Protein AF-A0A523W545-F1 (afdb_monomer_lite)

Radius of gyration: 13.01 Å; chains: 1; bounding box: 32×28×34 Å

pLDDT: mean 84.78, std 10.21, range [50.16, 94.62]

Secondary structure (DSSP, 8-state):
-TTS---------SS-----HHHHHHHHT-TT----GGG--EEEEEESS--S--HHHHHHHHHHHHTT--SEEEEEETTTTEEEE---

Sequence (88 aa):
MKDGTPFRYTSFDENRIWLNVEEMERGLRTPDRKYSISDIAIIIHNHLIEDKCSDDDRRQLKDLKKHGFKGLFLIYCKRTNKTYHVQD

Structure (mmCIF, N/CA/C/O backbone):
data_AF-A0A523W545-F1
#
_entry.id   AF-A0A523W545-F1
#
loop_
_atom_site.group_PDB
_atom_site.id
_atom_site.type_symbol
_atom_site.label_atom_id
_atom_site.label_alt_id
_atom_site.label_comp_id
_atom_site.label_asym_id
_atom_site.label_entity_id
_atom_site.label_seq_id
_atom_site.pdbx_PDB_ins_code
_atom_site.Cartn_x
_atom_site.Cartn_y
_atom_site.Cartn_z
_atom_site.occupancy
_atom_site.B_iso_or_equiv
_atom_site.auth_seq_id
_atom_site.auth_comp_id
_atom_site.auth_asym_id
_atom_site.auth_atom_id
_atom_site.pdbx_PDB_model_num
ATOM 1 N N . MET A 1 1 ? -9.751 5.840 0.772 1.00 87.81 1 MET A N 1
ATOM 2 C CA . MET A 1 1 ? -10.360 5.262 1.991 1.00 87.81 1 MET A CA 1
ATOM 3 C C . MET A 1 1 ? -11.641 4.516 1.608 1.00 87.81 1 MET A C 1
ATOM 5 O O . MET A 1 1 ? -12.063 4.645 0.462 1.00 87.81 1 MET A O 1
ATOM 9 N N . LYS A 1 2 ? -12.230 3.697 2.494 1.00 85.38 2 LYS A N 1
ATOM 10 C CA . LYS A 1 2 ? -13.478 2.941 2.220 1.00 85.38 2 LYS A CA 1
ATOM 11 C C . LYS A 1 2 ? -14.689 3.829 1.913 1.00 85.38 2 LYS A C 1
ATOM 13 O O . LYS A 1 2 ? -15.584 3.402 1.199 1.00 85.38 2 LYS A O 1
ATOM 18 N N . ASP A 1 3 ? -14.688 5.053 2.423 1.00 85.94 3 ASP A N 1
ATOM 19 C CA . ASP A 1 3 ? -15.690 6.094 2.167 1.00 85.94 3 ASP A CA 1
ATOM 20 C C . ASP A 1 3 ? -15.423 6.892 0.872 1.00 85.94 3 ASP A C 1
ATOM 22 O O . ASP A 1 3 ? -16.100 7.877 0.598 1.00 85.94 3 ASP A O 1
ATOM 26 N N . GLY A 1 4 ? -14.414 6.506 0.084 1.00 81.81 4 GLY A N 1
ATOM 27 C CA . GLY A 1 4 ? -14.005 7.221 -1.127 1.00 81.81 4 GLY A CA 1
ATOM 28 C C . GLY A 1 4 ? -13.100 8.433 -0.881 1.00 81.81 4 GLY A C 1
ATOM 29 O O . GLY A 1 4 ? -12.526 8.953 -1.838 1.00 81.81 4 GLY A O 1
ATOM 30 N N . THR A 1 5 ? -12.878 8.848 0.371 1.00 86.88 5 THR A N 1
ATOM 31 C CA . THR A 1 5 ? -12.020 9.997 0.685 1.00 86.88 5 THR A CA 1
ATOM 32 C C . THR A 1 5 ? -10.564 9.690 0.310 1.00 86.88 5 THR A C 1
ATOM 34 O O . THR A 1 5 ? -10.033 8.637 0.694 1.00 86.88 5 THR A O 1
ATOM 37 N N . PRO A 1 6 ? -9.871 10.567 -0.438 1.00 82.50 6 PRO A N 1
ATOM 38 C CA . PRO A 1 6 ? -8.446 10.413 -0.685 1.00 82.50 6 PRO A CA 1
ATOM 39 C C . PRO A 1 6 ? -7.645 10.829 0.554 1.00 82.50 6 PRO A C 1
ATOM 41 O O . PRO A 1 6 ? -7.777 11.941 1.063 1.00 82.50 6 PRO A O 1
ATOM 44 N N . PHE A 1 7 ? -6.760 9.945 1.008 1.00 80.12 7 PHE A N 1
ATOM 45 C CA . PHE A 1 7 ? -5.756 10.254 2.020 1.00 80.12 7 PHE A CA 1
ATOM 46 C C . PHE A 1 7 ? -4.392 10.306 1.336 1.00 80.12 7 PHE A C 1
ATOM 48 O O . PHE A 1 7 ? -3.961 9.321 0.739 1.00 80.12 7 PHE A O 1
ATOM 55 N N . ARG A 1 8 ? -3.742 11.472 1.365 1.00 74.31 8 ARG A N 1
ATOM 56 C CA . ARG A 1 8 ? -2.386 11.648 0.837 1.00 74.31 8 ARG A CA 1
ATOM 57 C C . ARG A 1 8 ? -1.418 11.650 2.008 1.00 74.31 8 ARG A C 1
ATOM 59 O O . ARG A 1 8 ? -1.541 12.491 2.892 1.00 74.31 8 ARG A O 1
ATOM 66 N N . TYR A 1 9 ? -0.474 10.724 1.978 1.00 72.75 9 TYR A N 1
ATOM 67 C CA . TYR A 1 9 ? 0.644 10.653 2.904 1.00 72.75 9 TYR A CA 1
ATOM 68 C C . TYR A 1 9 ? 1.922 10.501 2.086 1.00 72.75 9 TYR A C 1
ATOM 70 O O . TYR A 1 9 ? 1.964 9.721 1.134 1.00 72.75 9 TYR A O 1
ATOM 78 N N . THR A 1 10 ? 2.934 11.273 2.456 1.00 64.94 10 THR A N 1
ATOM 79 C CA . THR A 1 10 ? 4.270 11.237 1.866 1.00 64.94 10 THR A CA 1
ATOM 80 C C . THR A 1 10 ? 5.219 10.954 3.021 1.00 64.94 10 THR A C 1
ATOM 82 O O . THR A 1 10 ? 5.198 11.708 3.994 1.00 64.94 10 THR A O 1
ATOM 85 N N . SER A 1 11 ? 6.003 9.874 2.958 1.00 64.75 11 SER A N 1
ATOM 86 C CA . SER A 1 11 ? 7.071 9.668 3.939 1.00 64.75 11 SER A CA 1
ATOM 87 C C . SER A 1 11 ? 8.233 10.616 3.635 1.00 64.75 11 SER A C 1
ATOM 89 O O . SER A 1 11 ? 8.463 10.984 2.483 1.00 64.75 11 SER A O 1
ATOM 91 N N . PHE A 1 12 ? 8.959 11.022 4.675 1.00 57.59 12 PHE A N 1
ATOM 92 C CA . PHE A 1 12 ? 10.180 11.828 4.550 1.00 57.59 12 PHE A CA 1
ATOM 93 C C . PHE A 1 12 ? 11.437 10.962 4.359 1.00 57.59 12 PHE A C 1
ATOM 95 O O . PHE A 1 12 ? 12.552 11.451 4.512 1.00 57.59 12 PHE A O 1
ATOM 102 N N . ASP A 1 13 ? 11.276 9.670 4.061 1.00 57.50 13 ASP A N 1
ATOM 103 C CA . ASP A 1 13 ? 12.407 8.775 3.829 1.00 57.50 13 ASP A CA 1
ATOM 104 C C . ASP A 1 13 ? 12.953 9.011 2.413 1.00 57.50 13 ASP A C 1
ATOM 106 O O . ASP A 1 13 ? 12.451 8.491 1.418 1.00 57.50 13 ASP A O 1
ATOM 110 N N . GLU A 1 14 ? 13.964 9.875 2.321 1.00 50.16 14 GLU A N 1
ATOM 111 C CA . GLU A 1 14 ? 14.625 10.229 1.060 1.00 50.16 14 GLU A CA 1
ATOM 112 C C . GLU A 1 14 ? 15.459 9.071 0.481 1.00 50.16 14 GLU A C 1
ATOM 114 O O . GLU A 1 14 ? 15.787 9.083 -0.706 1.00 50.16 14 GLU A O 1
ATOM 119 N N . ASN A 1 15 ? 15.793 8.058 1.294 1.00 50.41 15 ASN A N 1
ATOM 120 C CA . ASN A 1 15 ? 16.706 6.975 0.914 1.00 50.41 15 ASN A CA 1
ATOM 121 C C . ASN A 1 15 ? 15.984 5.680 0.528 1.00 50.41 15 ASN A C 1
ATOM 123 O O . ASN A 1 15 ? 16.557 4.841 -0.174 1.00 50.41 15 ASN A O 1
ATOM 127 N N . ARG A 1 16 ? 14.739 5.491 0.976 1.00 58.12 16 ARG A N 1
ATOM 128 C CA . ARG A 1 16 ? 13.885 4.363 0.594 1.00 58.12 16 ARG A CA 1
ATOM 129 C C . ARG A 1 16 ? 12.461 4.854 0.415 1.00 58.12 16 ARG A C 1
ATOM 131 O O . ARG A 1 16 ? 11.931 5.538 1.279 1.00 58.12 16 ARG A O 1
ATOM 138 N N . ILE A 1 17 ? 11.787 4.409 -0.647 1.00 65.12 17 ILE A N 1
ATOM 139 C CA . ILE A 1 17 ? 10.330 4.568 -0.772 1.00 65.12 17 ILE A CA 1
ATOM 140 C C . ILE A 1 17 ? 9.655 3.559 0.178 1.00 65.12 17 ILE A C 1
ATOM 142 O O . ILE A 1 17 ? 8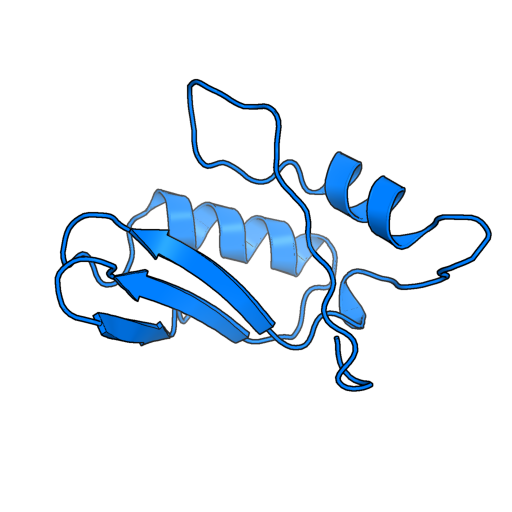.906 2.677 -0.225 1.00 65.12 17 ILE A O 1
ATOM 146 N N . TRP A 1 18 ? 9.983 3.625 1.465 1.00 74.50 18 TRP A N 1
ATOM 147 C CA . TRP A 1 18 ? 9.377 2.814 2.502 1.00 74.50 18 TRP A CA 1
ATOM 148 C C . TRP A 1 18 ? 8.383 3.677 3.269 1.00 74.50 18 TRP A C 1
ATOM 150 O O . TRP A 1 18 ? 8.664 4.805 3.674 1.00 74.50 18 TRP A O 1
ATOM 160 N N . LEU A 1 19 ? 7.181 3.149 3.439 1.00 79.88 19 LEU A N 1
ATOM 161 C CA . LEU A 1 19 ? 6.152 3.760 4.244 1.00 79.88 19 LEU A CA 1
ATOM 162 C C . LEU A 1 19 ? 6.380 3.344 5.695 1.00 79.88 19 LEU A C 1
ATOM 164 O O . LEU A 1 19 ? 6.309 2.161 6.028 1.00 79.88 19 LEU A O 1
ATOM 168 N N . ASN A 1 20 ? 6.645 4.320 6.560 1.00 84.81 20 ASN A N 1
ATOM 169 C CA . ASN A 1 20 ? 6.645 4.096 7.995 1.00 84.81 20 ASN A CA 1
ATOM 170 C C . ASN A 1 20 ? 5.191 3.925 8.462 1.00 84.81 20 ASN A C 1
ATOM 172 O O . ASN A 1 20 ? 4.400 4.872 8.453 1.00 84.81 20 ASN A O 1
ATOM 176 N N . VAL A 1 21 ? 4.830 2.694 8.830 1.00 86.69 21 VAL A N 1
ATOM 177 C CA . VAL A 1 21 ? 3.452 2.338 9.181 1.00 86.69 21 VAL A CA 1
ATOM 178 C C . VAL A 1 21 ? 2.979 3.101 10.420 1.00 86.69 21 VAL A C 1
ATOM 180 O O . VAL A 1 21 ? 1.861 3.611 10.415 1.00 86.69 21 VAL A O 1
ATOM 183 N N . GLU A 1 22 ? 3.834 3.284 11.430 1.00 87.12 22 GLU A N 1
ATOM 184 C CA . GLU A 1 22 ? 3.475 4.026 12.646 1.00 87.12 22 GLU A CA 1
ATOM 185 C C . GLU A 1 22 ? 3.191 5.506 12.363 1.00 87.12 22 GLU A C 1
ATOM 187 O O . GLU A 1 22 ? 2.243 6.082 12.899 1.00 87.12 22 GLU A O 1
ATOM 192 N N . GLU A 1 23 ? 4.005 6.146 11.522 1.00 85.69 23 GLU A N 1
ATOM 193 C CA . GLU A 1 23 ? 3.779 7.540 11.132 1.00 85.69 23 GLU A CA 1
ATOM 194 C C . GLU A 1 23 ? 2.490 7.700 10.329 1.00 85.69 23 GLU A C 1
ATOM 196 O O . GLU A 1 23 ? 1.729 8.645 10.561 1.00 85.69 23 GLU A O 1
ATOM 201 N N . MET A 1 24 ? 2.206 6.754 9.429 1.00 87.44 24 MET A N 1
ATOM 202 C CA . MET A 1 24 ? 0.934 6.721 8.717 1.00 87.44 24 MET A CA 1
ATOM 203 C C . MET A 1 24 ? -0.236 6.570 9.701 1.00 87.44 24 MET A C 1
ATOM 205 O O . MET A 1 24 ? -1.211 7.313 9.594 1.00 87.44 24 MET A O 1
ATOM 209 N N . GLU A 1 25 ? -0.146 5.676 10.692 1.00 88.88 25 GLU A N 1
ATOM 210 C CA . GLU A 1 25 ? -1.181 5.514 11.723 1.00 88.88 25 GLU A CA 1
ATOM 211 C C . GLU A 1 25 ? -1.416 6.792 12.533 1.00 88.88 25 GLU A C 1
ATOM 213 O O . GLU A 1 25 ? -2.568 7.125 12.824 1.00 88.88 25 GLU A O 1
ATOM 218 N N . ARG A 1 26 ? -0.356 7.542 12.857 1.00 87.25 26 ARG A N 1
ATOM 219 C CA . ARG A 1 26 ? -0.486 8.864 13.493 1.00 87.25 26 ARG A CA 1
ATOM 220 C C . ARG A 1 26 ? -1.205 9.849 12.570 1.00 87.25 26 ARG A C 1
ATOM 222 O O . ARG A 1 26 ? -2.121 10.539 13.015 1.00 87.25 26 ARG A O 1
ATOM 229 N N . GLY A 1 27 ? -0.849 9.874 11.284 1.00 85.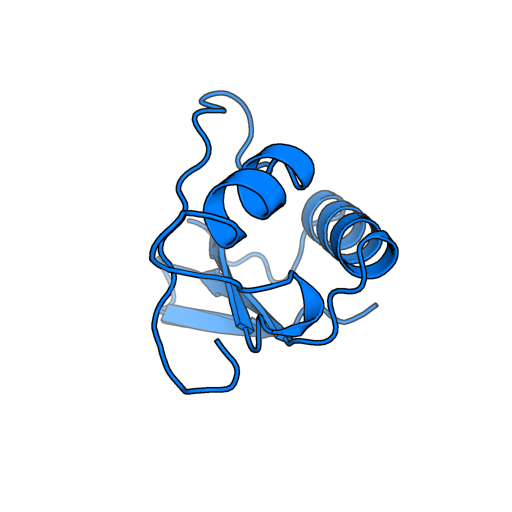94 27 GLY A N 1
ATOM 230 C CA . GLY A 1 27 ? -1.482 10.732 10.276 1.00 85.94 27 GLY A CA 1
ATOM 231 C C . GLY A 1 27 ? -2.955 10.403 10.000 1.00 85.94 27 GLY A C 1
ATOM 232 O O . GLY A 1 27 ? -3.719 11.285 9.611 1.00 85.94 27 GLY A O 1
ATOM 233 N N . LEU A 1 28 ? -3.379 9.157 10.226 1.00 87.44 28 LEU A N 1
ATOM 234 C CA . LEU A 1 28 ? -4.777 8.733 10.087 1.00 87.44 28 LEU A CA 1
ATOM 235 C C . LEU A 1 28 ? -5.668 9.159 11.262 1.00 87.44 28 LEU A C 1
ATOM 237 O O . LEU A 1 28 ? -6.888 9.152 11.106 1.00 87.44 28 LEU A O 1
ATOM 241 N N . ARG A 1 29 ? -5.077 9.516 12.412 1.00 86.62 29 ARG A N 1
ATOM 242 C CA . ARG A 1 29 ? -5.766 9.804 13.685 1.00 86.62 29 ARG A CA 1
ATOM 243 C C . ARG A 1 29 ? -5.774 11.294 14.059 1.00 86.62 29 ARG A C 1
ATOM 245 O O . ARG A 1 29 ? -5.779 11.626 15.245 1.00 86.62 29 ARG A O 1
ATOM 252 N N . TH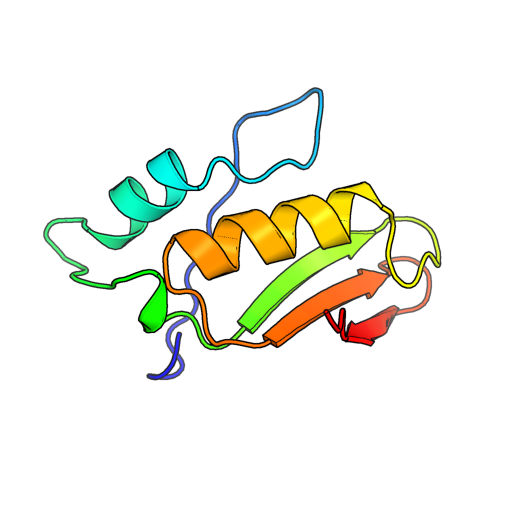R A 1 30 ? -5.734 12.204 13.088 1.00 79.19 30 THR A N 1
ATOM 253 C CA . THR A 1 30 ? -5.788 13.647 13.378 1.00 79.19 30 THR A CA 1
ATOM 254 C C . THR A 1 30 ? -7.121 14.042 14.041 1.00 79.19 30 THR A C 1
ATOM 256 O O . THR A 1 30 ? -8.104 13.309 13.937 1.00 79.19 30 THR A O 1
ATOM 259 N N . PRO A 1 31 ? -7.215 15.200 14.727 1.00 78.38 31 PRO A N 1
ATOM 260 C CA . PRO A 1 31 ? -8.461 15.624 15.378 1.00 78.38 31 PRO A CA 1
ATOM 261 C C . PRO A 1 31 ? -9.684 15.618 14.445 1.00 78.38 31 PRO A C 1
ATOM 263 O O . PRO A 1 31 ? -10.775 15.230 14.862 1.00 78.38 31 PRO A O 1
ATOM 266 N N . ASP A 1 32 ? -9.471 15.957 13.171 1.00 76.31 32 ASP A N 1
ATOM 267 C CA . ASP A 1 32 ? -10.513 16.042 12.142 1.00 76.31 32 ASP A CA 1
ATOM 268 C C . ASP A 1 32 ? -10.762 14.718 11.400 1.00 76.31 32 ASP A C 1
ATOM 270 O O . ASP A 1 32 ? -11.714 14.604 10.627 1.00 76.31 32 ASP A O 1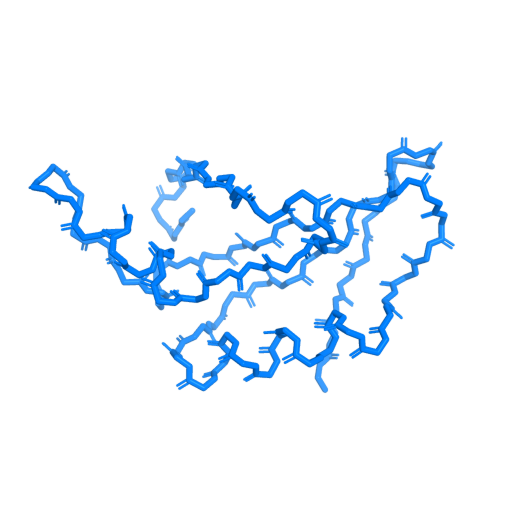
ATOM 274 N N . ARG A 1 33 ? -9.894 13.712 11.580 1.00 73.12 33 ARG A N 1
ATOM 275 C CA . ARG A 1 33 ? -9.961 12.428 10.869 1.00 73.12 33 ARG A CA 1
ATOM 276 C C . ARG A 1 33 ? -9.631 11.291 11.823 1.00 73.12 33 ARG A C 1
ATOM 278 O O . ARG A 1 33 ? -8.503 11.141 12.267 1.00 73.12 33 ARG A O 1
ATOM 285 N N . LYS A 1 34 ? -10.621 10.449 12.106 1.00 83.81 34 LYS A N 1
ATOM 286 C CA . LYS A 1 34 ? -10.460 9.260 12.955 1.00 83.81 34 LYS A CA 1
ATOM 287 C C . LYS A 1 34 ? -10.454 7.991 12.114 1.00 83.81 34 LYS A C 1
ATOM 289 O O . LYS A 1 34 ? -11.288 7.113 12.317 1.00 83.81 34 LYS A O 1
ATOM 294 N N . TYR A 1 35 ? -9.547 7.914 11.148 1.00 90.12 35 TYR A N 1
ATOM 295 C CA . TYR A 1 35 ? -9.375 6.699 10.363 1.00 90.12 35 TYR A CA 1
ATOM 296 C C . TYR A 1 35 ? -8.431 5.723 11.067 1.00 90.12 35 TYR A C 1
ATOM 298 O O . TYR A 1 35 ? -7.549 6.096 11.843 1.00 90.12 35 TYR A O 1
ATOM 306 N N . SER A 1 36 ? -8.606 4.448 10.753 1.00 91.88 36 SER A N 1
ATOM 307 C CA . SER A 1 36 ? -7.664 3.378 11.054 1.00 91.88 36 SER A CA 1
ATOM 308 C C . SER A 1 36 ? -7.035 2.853 9.763 1.00 91.88 36 SER A C 1
ATOM 310 O O . SER A 1 36 ? -7.569 3.047 8.669 1.00 91.88 36 SER A O 1
ATOM 312 N N . ILE A 1 37 ? -5.927 2.114 9.875 1.00 91.75 37 ILE A N 1
ATOM 313 C CA . ILE A 1 37 ? -5.341 1.395 8.731 1.00 91.75 37 ILE A CA 1
ATOM 314 C C . ILE A 1 37 ? -6.366 0.481 8.047 1.00 91.75 37 ILE A C 1
ATOM 316 O O . ILE A 1 37 ? -6.363 0.326 6.825 1.00 91.75 37 ILE A O 1
ATOM 320 N N . SER A 1 38 ? -7.287 -0.090 8.823 1.00 93.75 38 SER A N 1
ATOM 321 C CA . SER A 1 38 ? -8.323 -0.975 8.298 1.00 93.75 38 SER A CA 1
ATOM 322 C C . SER A 1 38 ? -9.356 -0.256 7.418 1.00 93.75 38 SER A C 1
ATOM 324 O O . SER A 1 38 ? -10.096 -0.921 6.691 1.00 93.75 38 SER A O 1
ATOM 326 N N . ASP A 1 39 ? -9.399 1.080 7.442 1.00 92.94 39 ASP A N 1
ATOM 327 C CA . ASP A 1 39 ? -10.270 1.917 6.605 1.00 92.94 39 ASP A CA 1
ATOM 328 C C . ASP A 1 39 ? -9.636 2.284 5.259 1.00 92.94 39 ASP A C 1
ATOM 330 O O . ASP A 1 39 ? -10.292 2.855 4.378 1.00 92.94 39 ASP A O 1
ATOM 334 N N . ILE A 1 40 ? -8.362 1.942 5.062 1.00 92.12 40 ILE A N 1
ATOM 335 C CA . ILE A 1 40 ? -7.681 2.136 3.789 1.00 92.12 40 ILE A CA 1
ATOM 336 C C . ILE A 1 40 ? -8.165 1.062 2.809 1.00 92.12 40 ILE A C 1
ATOM 338 O O . ILE A 1 40 ? -7.944 -0.131 2.998 1.00 92.12 40 ILE A O 1
ATOM 342 N N . ALA A 1 41 ? -8.825 1.497 1.736 1.00 92.50 41 ALA A N 1
ATOM 343 C CA . ALA A 1 41 ? -9.308 0.606 0.682 1.00 92.50 41 ALA A CA 1
ATOM 344 C C . ALA A 1 41 ? -8.216 0.248 -0.336 1.00 92.50 41 ALA A C 1
ATOM 346 O O . ALA A 1 41 ? -8.192 -0.869 -0.843 1.00 92.50 41 ALA A O 1
ATOM 347 N N . ILE A 1 42 ? -7.333 1.199 -0.655 1.00 92.00 42 ILE A N 1
ATOM 348 C CA . ILE A 1 42 ? -6.295 1.063 -1.681 1.00 92.00 42 ILE A CA 1
ATOM 349 C C . ILE A 1 42 ? -5.059 1.849 -1.236 1.00 92.00 42 ILE A C 1
ATOM 351 O O . ILE A 1 42 ? -5.190 2.991 -0.792 1.00 92.00 42 ILE A O 1
ATOM 355 N N . ILE A 1 43 ? -3.882 1.253 -1.402 1.00 90.62 43 ILE A N 1
ATOM 356 C CA . ILE A 1 43 ? -2.575 1.917 -1.371 1.00 90.62 43 ILE A CA 1
ATOM 357 C C . ILE A 1 43 ? -1.988 1.826 -2.780 1.00 90.62 43 ILE A C 1
ATOM 359 O O . ILE A 1 43 ? -2.031 0.761 -3.394 1.00 90.62 43 ILE A O 1
ATOM 363 N N . ILE A 1 44 ? -1.464 2.940 -3.297 1.00 89.69 44 ILE A N 1
ATOM 364 C CA . ILE A 1 44 ? -0.801 2.999 -4.605 1.00 89.69 44 ILE A CA 1
ATOM 365 C C . ILE A 1 44 ? 0.657 3.396 -4.386 1.00 89.69 44 ILE A C 1
ATOM 367 O O . ILE A 1 44 ? 0.945 4.536 -4.019 1.00 89.69 44 ILE A O 1
ATOM 371 N N . HIS A 1 45 ? 1.562 2.459 -4.634 1.00 88.62 45 HIS A N 1
ATOM 372 C CA . HIS A 1 45 ? 3.002 2.652 -4.587 1.00 88.62 45 HIS A CA 1
ATOM 373 C C . HIS A 1 45 ? 3.536 2.853 -6.017 1.0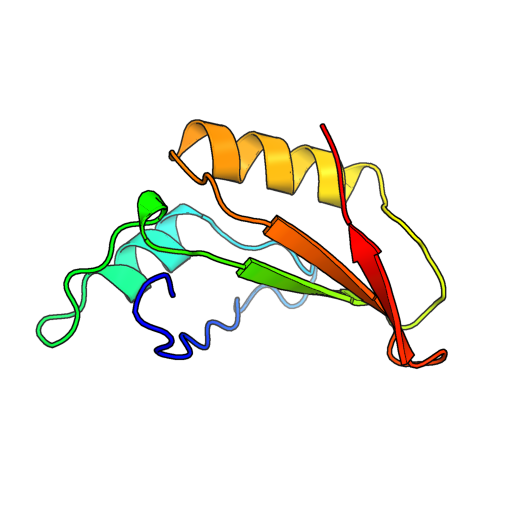0 88.62 45 HIS A C 1
ATOM 375 O O . HIS A 1 45 ? 3.112 2.178 -6.953 1.00 88.62 45 HIS A O 1
ATOM 381 N N . ASN A 1 46 ? 4.410 3.840 -6.230 1.00 86.25 46 ASN A N 1
ATOM 382 C CA . ASN A 1 46 ? 4.791 4.284 -7.576 1.00 86.25 46 ASN A CA 1
ATOM 383 C C . ASN A 1 46 ? 6.177 3.772 -7.974 1.00 86.25 46 ASN A C 1
ATOM 385 O O . ASN A 1 46 ? 7.165 4.138 -7.346 1.00 86.25 46 ASN A O 1
ATOM 389 N N . HIS A 1 47 ? 6.265 3.053 -9.092 1.00 86.00 47 HIS A N 1
ATOM 390 C CA . HIS A 1 47 ? 7.525 2.656 -9.721 1.00 86.00 47 HIS A CA 1
ATOM 391 C C . HIS A 1 47 ? 7.829 3.511 -10.958 1.00 86.00 47 HIS A C 1
ATOM 393 O O . HIS A 1 47 ? 6.943 3.859 -11.745 1.00 86.00 47 HIS A O 1
ATOM 399 N N . LEU A 1 48 ? 9.108 3.848 -11.154 1.00 81.31 48 LEU A N 1
ATOM 400 C CA . LEU A 1 48 ? 9.577 4.539 -12.363 1.00 81.31 48 LEU A CA 1
ATOM 401 C C . LEU A 1 48 ? 9.749 3.584 -13.550 1.00 81.31 48 LEU A C 1
ATOM 403 O O . LEU A 1 48 ? 9.493 3.965 -14.691 1.00 81.31 48 LEU A O 1
ATOM 407 N N . ILE A 1 49 ? 10.166 2.348 -13.284 1.00 82.31 49 ILE A N 1
ATOM 408 C CA . ILE A 1 49 ? 10.335 1.290 -14.284 1.00 82.31 49 ILE A CA 1
ATOM 409 C C . ILE A 1 49 ? 9.198 0.272 -14.186 1.00 82.31 49 ILE A C 1
ATOM 411 O O . ILE A 1 49 ? 8.455 0.250 -13.205 1.00 82.31 49 ILE A O 1
ATOM 415 N N . GLU A 1 50 ? 9.010 -0.530 -15.234 1.00 79.69 50 GLU A N 1
ATOM 416 C CA . GLU A 1 50 ? 8.011 -1.599 -15.235 1.00 79.69 50 GLU A CA 1
ATOM 417 C C . GLU A 1 50 ? 8.520 -2.762 -14.386 1.00 79.69 50 GLU A C 1
ATOM 419 O O . GLU A 1 50 ? 9.132 -3.700 -14.882 1.00 79.69 50 GLU A O 1
ATOM 424 N N . ASP A 1 51 ? 8.264 -2.664 -13.089 1.00 79.44 51 ASP A N 1
ATOM 425 C CA . ASP A 1 51 ? 8.414 -3.756 -12.143 1.00 79.44 51 ASP A CA 1
ATOM 426 C C . ASP A 1 51 ? 7.049 -4.019 -11.509 1.00 79.44 51 ASP A C 1
ATOM 428 O O . ASP A 1 51 ? 6.391 -3.094 -11.025 1.00 79.44 51 ASP A O 1
ATOM 432 N N . LYS A 1 52 ? 6.602 -5.274 -11.579 1.00 81.94 52 LYS A N 1
ATOM 433 C CA . LYS A 1 52 ? 5.278 -5.676 -11.101 1.00 81.94 52 LYS A CA 1
ATOM 434 C C . LYS A 1 52 ? 5.200 -5.659 -9.580 1.00 81.94 52 LYS A C 1
ATOM 436 O O . LYS A 1 52 ? 4.119 -5.407 -9.056 1.00 81.94 52 LYS A O 1
ATOM 441 N N . CYS A 1 53 ? 6.298 -6.012 -8.911 1.00 84.81 53 CYS A N 1
ATOM 442 C CA . CYS A 1 53 ? 6.396 -6.151 -7.463 1.00 84.81 53 CYS A CA 1
ATOM 443 C C . CYS A 1 53 ? 7.821 -6.590 -7.100 1.00 84.81 53 CYS A C 1
ATOM 445 O O . CYS A 1 53 ? 8.253 -7.667 -7.519 1.00 84.81 53 CYS A O 1
ATOM 447 N N . SER A 1 54 ? 8.491 -5.806 -6.262 1.00 86.94 54 SER A N 1
ATOM 448 C CA . SER A 1 54 ? 9.768 -6.153 -5.642 1.00 86.94 54 SER A CA 1
ATOM 449 C C . SER A 1 54 ? 9.574 -6.973 -4.358 1.00 86.94 54 SER A C 1
ATOM 451 O O . SER A 1 54 ? 8.484 -7.028 -3.779 1.00 86.94 54 SER A O 1
ATOM 453 N N . ASP A 1 55 ? 10.644 -7.598 -3.863 1.00 88.69 55 ASP A N 1
ATOM 454 C CA . ASP A 1 55 ? 10.618 -8.275 -2.559 1.00 88.69 55 ASP A CA 1
ATOM 455 C C . ASP A 1 55 ? 10.317 -7.306 -1.406 1.00 88.69 55 ASP A C 1
ATOM 457 O O . ASP A 1 55 ? 9.670 -7.683 -0.424 1.00 88.69 55 ASP A O 1
ATOM 461 N N . ASP A 1 56 ? 10.743 -6.050 -1.534 1.00 87.56 56 ASP A N 1
ATOM 462 C CA . ASP A 1 56 ? 10.487 -5.008 -0.545 1.00 87.56 56 ASP A CA 1
ATOM 463 C C . ASP A 1 56 ? 9.009 -4.592 -0.535 1.00 87.56 56 ASP A C 1
ATOM 465 O O . ASP A 1 56 ? 8.436 -4.458 0.548 1.00 87.56 56 ASP A O 1
ATOM 469 N N . ASP A 1 57 ? 8.338 -4.537 -1.692 1.00 88.94 57 ASP A N 1
ATOM 470 C CA . ASP A 1 57 ? 6.883 -4.314 -1.760 1.00 88.94 57 ASP A CA 1
ATOM 471 C C . ASP A 1 57 ? 6.109 -5.408 -1.018 1.00 88.94 57 ASP A C 1
ATOM 473 O O . ASP A 1 57 ? 5.166 -5.131 -0.272 1.00 88.94 57 ASP A O 1
ATOM 477 N N . ARG A 1 58 ? 6.526 -6.674 -1.173 1.00 91.00 58 ARG A N 1
ATOM 478 C CA . ARG A 1 58 ? 5.901 -7.799 -0.454 1.00 91.00 58 ARG A CA 1
ATOM 479 C C . ARG A 1 58 ? 6.128 -7.697 1.045 1.00 91.00 58 ARG A C 1
ATOM 481 O O . ARG A 1 58 ? 5.220 -7.979 1.827 1.00 91.00 58 ARG A O 1
ATOM 488 N N . ARG A 1 59 ? 7.335 -7.310 1.468 1.00 91.06 59 ARG A N 1
ATOM 489 C CA . ARG A 1 59 ? 7.646 -7.098 2.889 1.00 91.06 59 ARG A CA 1
ATOM 490 C C . ARG A 1 59 ? 6.809 -5.959 3.467 1.00 91.06 59 ARG A C 1
ATOM 492 O O . ARG A 1 59 ? 6.256 -6.131 4.550 1.00 91.06 59 ARG A O 1
ATOM 499 N N . GLN A 1 60 ? 6.649 -4.859 2.733 1.00 89.75 60 GLN A N 1
ATOM 500 C CA . GLN A 1 60 ? 5.805 -3.736 3.133 1.00 89.75 60 GLN A CA 1
ATOM 501 C C . GLN A 1 60 ? 4.329 -4.135 3.220 1.00 89.75 60 GLN A C 1
ATOM 503 O O . GLN A 1 60 ? 3.668 -3.806 4.203 1.00 89.75 60 GLN A O 1
ATOM 508 N N . LEU A 1 61 ? 3.811 -4.901 2.253 1.00 92.94 61 LEU A N 1
ATOM 509 C CA . LEU A 1 61 ? 2.444 -5.424 2.317 1.00 92.94 61 LEU A CA 1
ATOM 510 C C . LEU A 1 61 ? 2.235 -6.309 3.552 1.00 92.94 61 LEU A C 1
ATOM 512 O O . LEU A 1 61 ? 1.233 -6.163 4.253 1.00 92.94 61 LEU A O 1
ATOM 516 N N . LYS A 1 62 ? 3.180 -7.208 3.850 1.00 93.19 62 LYS A N 1
ATOM 517 C CA . LYS A 1 62 ? 3.120 -8.052 5.053 1.00 93.19 62 LYS A CA 1
ATOM 518 C C . LYS A 1 62 ? 3.115 -7.222 6.330 1.00 93.19 62 LYS A C 1
ATOM 520 O O . LYS A 1 62 ? 2.365 -7.542 7.249 1.00 93.19 62 LYS A O 1
ATOM 525 N N . ASP A 1 63 ? 3.921 -6.168 6.385 1.00 92.00 63 ASP A N 1
ATOM 526 C CA . ASP A 1 63 ? 3.963 -5.254 7.524 1.00 92.00 63 ASP A CA 1
ATOM 527 C C . ASP A 1 63 ? 2.627 -4.515 7.701 1.00 92.00 63 ASP A C 1
ATOM 529 O O . ASP A 1 63 ? 1.984 -4.622 8.742 1.00 92.00 63 ASP A O 1
ATOM 533 N N . LEU A 1 64 ? 2.101 -3.916 6.631 1.00 93.00 64 LEU A N 1
ATOM 534 C CA . LEU A 1 64 ? 0.778 -3.282 6.619 1.00 93.00 64 LEU A CA 1
ATOM 535 C C . LEU A 1 64 ? -0.336 -4.231 7.083 1.00 93.00 64 LEU A C 1
ATOM 537 O O . LEU A 1 64 ? -1.210 -3.843 7.864 1.00 93.00 64 LEU A O 1
ATOM 541 N N . LYS A 1 65 ? -0.311 -5.491 6.630 1.00 94.00 65 LYS A N 1
ATOM 542 C CA . LYS A 1 65 ? -1.282 -6.511 7.049 1.00 94.00 65 LYS A CA 1
ATOM 543 C C . LYS A 1 65 ? -1.198 -6.822 8.543 1.00 94.00 65 LYS A C 1
ATOM 545 O O . LYS A 1 65 ? -2.248 -6.994 9.161 1.00 94.00 65 LYS A O 1
ATOM 550 N N . LYS A 1 66 ? -0.000 -6.845 9.146 1.00 94.56 66 LYS A N 1
ATOM 551 C CA . LYS A 1 66 ? 0.158 -7.011 10.608 1.00 94.56 66 LYS A CA 1
ATOM 552 C C . LYS A 1 66 ? -0.512 -5.880 11.390 1.00 94.56 66 LYS A C 1
ATOM 554 O O . LYS A 1 66 ? -1.061 -6.137 12.455 1.00 94.56 66 LYS A O 1
ATOM 559 N N . HIS A 1 67 ? -0.541 -4.671 10.829 1.00 93.75 67 HIS A N 1
ATOM 560 C CA . HIS A 1 67 ? -1.242 -3.513 11.396 1.00 93.75 67 HIS A CA 1
ATOM 561 C C . HIS A 1 67 ? -2.738 -3.447 11.013 1.00 93.75 67 HIS A C 1
ATOM 563 O O . HIS A 1 67 ? -3.432 -2.476 11.310 1.00 93.75 67 HIS A O 1
ATOM 569 N N . GLY A 1 68 ? -3.278 -4.489 10.371 1.00 94.31 68 GLY A N 1
ATOM 570 C CA . GLY A 1 68 ? -4.709 -4.620 10.091 1.00 94.31 68 GLY A CA 1
ATOM 571 C C . GLY A 1 68 ? -5.163 -4.075 8.736 1.00 94.31 68 GLY A C 1
ATOM 572 O O . GLY A 1 68 ? -6.369 -3.894 8.534 1.00 94.31 68 GLY A O 1
ATOM 573 N N . PHE A 1 69 ? -4.240 -3.821 7.802 1.00 94.62 69 PHE A N 1
ATOM 574 C CA . PHE A 1 69 ? -4.583 -3.439 6.433 1.00 94.62 69 PHE A CA 1
ATOM 575 C C . PHE A 1 69 ? -5.310 -4.585 5.717 1.00 94.62 69 PHE A C 1
ATOM 577 O O . PHE A 1 69 ? -4.873 -5.735 5.753 1.00 94.62 69 PHE A O 1
ATOM 584 N N . LYS A 1 70 ? -6.427 -4.267 5.052 1.00 94.00 70 LYS A N 1
ATOM 585 C CA . LYS A 1 70 ? -7.280 -5.234 4.327 1.00 94.00 70 LYS A CA 1
ATOM 586 C C . LYS A 1 70 ? -7.605 -4.796 2.894 1.00 94.00 70 LYS A C 1
ATOM 588 O O . LYS A 1 70 ? -8.456 -5.404 2.251 1.00 94.00 70 LYS A O 1
ATOM 593 N N . GLY A 1 71 ? -7.002 -3.701 2.435 1.00 92.88 71 GLY A N 1
ATOM 594 C CA . GLY A 1 71 ? -7.253 -3.120 1.121 1.00 92.88 71 GLY A CA 1
ATOM 595 C C . GLY A 1 71 ? -6.388 -3.727 0.015 1.00 92.88 71 GLY A C 1
ATOM 596 O O . GLY A 1 71 ? -5.670 -4.704 0.218 1.00 92.88 71 GLY A O 1
ATOM 597 N N . LEU A 1 72 ? -6.443 -3.105 -1.161 1.00 94.19 72 LEU A N 1
ATOM 598 C CA . LEU A 1 72 ? -5.592 -3.438 -2.302 1.00 94.19 72 LEU A CA 1
ATOM 599 C C . LEU A 1 72 ? -4.250 -2.715 -2.196 1.00 94.19 72 LEU A C 1
ATOM 601 O O . LEU A 1 72 ? -4.216 -1.505 -1.971 1.00 94.19 72 LEU A O 1
ATOM 605 N N . PHE A 1 73 ? -3.155 -3.433 -2.422 1.00 93.38 73 PHE A N 1
ATOM 606 C CA . PHE A 1 73 ? -1.830 -2.836 -2.562 1.00 93.38 73 PHE A CA 1
ATOM 607 C C . PHE A 1 73 ? -1.420 -2.875 -4.032 1.00 93.38 73 PHE A C 1
ATOM 609 O O . PHE A 1 73 ? -1.244 -3.946 -4.617 1.00 93.38 73 PHE A O 1
ATOM 616 N N . LEU A 1 74 ? -1.355 -1.699 -4.649 1.00 93.06 74 LEU A N 1
ATOM 617 C CA . LEU A 1 74 ? -1.163 -1.544 -6.083 1.00 93.06 74 LEU A CA 1
ATOM 618 C C . LEU A 1 74 ? 0.188 -0.903 -6.379 1.00 93.06 74 LEU A C 1
ATOM 620 O O . LEU A 1 74 ? 0.545 0.104 -5.773 1.00 93.06 74 LEU A O 1
ATOM 624 N N . ILE A 1 75 ? 0.887 -1.441 -7.371 1.00 92.06 75 ILE A N 1
ATOM 625 C CA . ILE A 1 75 ? 2.078 -0.837 -7.959 1.00 92.06 75 ILE A CA 1
ATOM 626 C C . ILE A 1 75 ? 1.663 -0.121 -9.234 1.00 92.06 75 ILE A C 1
ATOM 628 O O . ILE A 1 75 ? 1.158 -0.751 -10.161 1.00 92.06 75 ILE A O 1
ATOM 632 N N . TYR A 1 76 ? 1.878 1.188 -9.296 1.00 91.56 76 TYR A N 1
ATOM 633 C CA . TYR A 1 76 ? 1.671 1.986 -10.500 1.00 91.56 76 TYR A CA 1
ATOM 634 C C . TYR A 1 76 ? 3.009 2.294 -11.170 1.00 91.56 76 TYR A C 1
ATOM 636 O O . TYR A 1 76 ? 3.869 2.955 -10.587 1.00 91.56 76 TYR A O 1
ATOM 644 N N . CYS A 1 77 ? 3.182 1.857 -12.416 1.00 90.31 77 CYS A N 1
ATOM 645 C CA . CYS A 1 77 ? 4.356 2.182 -13.214 1.00 90.31 77 CYS A CA 1
ATOM 646 C C . CYS A 1 77 ? 4.128 3.480 -13.997 1.00 90.31 77 CYS A C 1
ATOM 648 O O . CYS A 1 77 ? 3.383 3.498 -14.980 1.00 90.31 77 CYS A O 1
ATOM 650 N N . LYS A 1 78 ? 4.837 4.553 -13.631 1.00 86.38 78 LYS A N 1
ATOM 651 C CA . 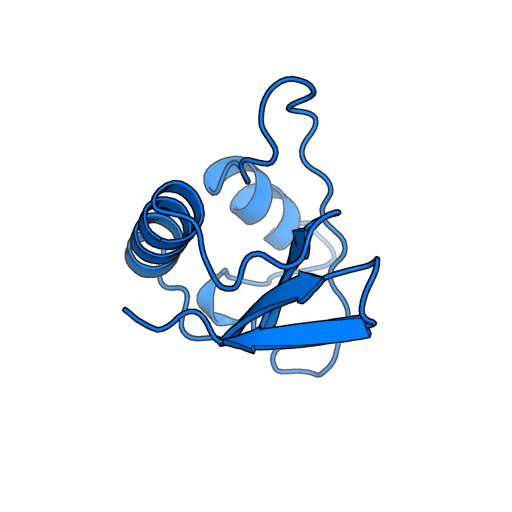LYS A 1 78 ? 4.703 5.864 -14.292 1.00 86.38 78 LYS A CA 1
ATOM 652 C C . LYS A 1 78 ? 5.089 5.847 -15.771 1.00 86.38 78 LYS A C 1
ATOM 654 O O . LYS A 1 78 ? 4.506 6.584 -16.554 1.00 86.38 78 LYS A O 1
ATOM 659 N N . ARG A 1 79 ? 6.071 5.029 -16.164 1.00 88.69 79 ARG A N 1
ATOM 660 C CA . ARG A 1 79 ? 6.567 4.987 -17.551 1.00 88.69 79 ARG A CA 1
ATOM 661 C C . ARG A 1 79 ? 5.604 4.292 -18.511 1.00 88.69 79 ARG A C 1
ATOM 663 O O . ARG A 1 79 ? 5.559 4.650 -19.682 1.00 88.69 79 ARG A O 1
ATOM 670 N N . THR A 1 80 ? 4.871 3.289 -18.034 1.00 90.81 80 THR A N 1
ATOM 671 C CA . THR A 1 80 ? 3.980 2.469 -18.875 1.00 90.81 80 THR A CA 1
ATOM 672 C C . THR A 1 80 ? 2.497 2.715 -18.608 1.00 90.81 80 THR A C 1
ATOM 674 O O . THR A 1 80 ? 1.665 2.194 -19.345 1.00 90.81 80 THR A O 1
ATOM 677 N N . ASN A 1 81 ? 2.159 3.498 -17.577 1.00 90.38 81 ASN A N 1
ATOM 678 C CA . ASN A 1 81 ? 0.798 3.724 -17.077 1.00 90.38 81 ASN A CA 1
ATOM 679 C C . ASN A 1 81 ? 0.052 2.429 -16.710 1.00 90.38 81 ASN A C 1
ATOM 681 O O . ASN A 1 81 ? -1.177 2.378 -16.742 1.00 90.38 81 ASN A O 1
ATOM 685 N N . LYS A 1 82 ? 0.793 1.369 -16.374 1.00 92.06 82 LYS A N 1
ATOM 686 C CA . LYS A 1 82 ? 0.230 0.088 -15.943 1.00 92.06 82 LYS A CA 1
ATOM 687 C C . LYS A 1 82 ? 0.146 0.017 -14.425 1.00 92.06 82 LYS A C 1
ATOM 689 O O . LYS A 1 82 ? 1.010 0.543 -13.724 1.00 92.06 82 LYS A O 1
ATOM 694 N N . THR A 1 83 ? -0.859 -0.708 -13.949 1.00 93.06 83 THR A N 1
ATOM 695 C CA . THR A 1 83 ? -1.070 -0.985 -12.529 1.00 93.06 83 THR A CA 1
ATOM 696 C C . THR A 1 83 ? -1.015 -2.485 -12.281 1.00 93.06 83 THR A C 1
ATOM 698 O O . THR A 1 83 ? -1.643 -3.259 -13.003 1.00 93.06 83 THR A O 1
ATOM 701 N N . TYR A 1 84 ? -0.298 -2.891 -11.242 1.00 92.94 84 TYR A N 1
ATOM 702 C CA . TYR A 1 84 ? -0.156 -4.277 -10.818 1.00 92.94 84 TYR A CA 1
ATOM 703 C C . TYR A 1 84 ? -0.691 -4.445 -9.406 1.00 92.94 84 TYR A C 1
ATOM 705 O O . TYR A 1 84 ? -0.465 -3.599 -8.548 1.00 92.94 84 TYR A O 1
ATOM 713 N N . HIS A 1 85 ? -1.407 -5.536 -9.162 1.00 92.12 85 HIS A N 1
ATOM 714 C CA . HIS A 1 85 ? -1.861 -5.886 -7.824 1.00 92.12 85 HIS A CA 1
ATOM 715 C C . HIS A 1 85 ? -0.809 -6.773 -7.161 1.00 92.12 85 HIS A C 1
ATOM 717 O O . HIS A 1 85 ? -0.492 -7.844 -7.680 1.00 92.12 85 HIS A O 1
ATOM 723 N N . VAL A 1 86 ? -0.288 -6.332 -6.017 1.00 89.62 86 VAL A N 1
ATOM 724 C CA . VAL A 1 86 ? 0.575 -7.164 -5.179 1.00 89.62 86 VAL A CA 1
ATOM 725 C C . VAL A 1 86 ? -0.305 -8.097 -4.367 1.00 89.62 86 VAL A C 1
ATOM 727 O O . VAL A 1 86 ? -1.106 -7.661 -3.541 1.00 89.62 86 VAL A O 1
ATOM 730 N N . GLN A 1 87 ? -0.156 -9.387 -4.633 1.00 83.44 87 GLN A N 1
ATOM 731 C CA . GLN A 1 87 ? -0.773 -10.449 -3.853 1.00 83.44 87 GLN A CA 1
ATOM 732 C C . GLN A 1 87 ? 0.261 -11.020 -2.881 1.00 83.44 87 GLN A C 1
ATOM 734 O O . GLN A 1 87 ? 1.467 -10.924 -3.115 1.00 83.44 87 GLN A O 1
ATOM 739 N N . ASP A 1 88 ? -0.235 -11.562 -1.777 1.00 66.56 88 ASP A N 1
ATOM 740 C CA . ASP A 1 88 ? 0.563 -12.206 -0.729 1.00 66.56 88 ASP A CA 1
ATOM 741 C C . ASP A 1 88 ? 0.621 -13.716 -0.967 1.00 66.56 88 ASP A C 1
ATOM 743 O O . ASP A 1 88 ? -0.424 -14.257 -1.403 1.00 66.56 88 ASP A O 1
#

Foldseek 3Di:
DQVPDDDDDDDPPPPDSADPQVVVQVSQPPPVHNDALCSDAEDEAEDQDPDQDDPVLVVRVVVSVVSPHDHWYWYQHPVVRDIHTDDD